Protein AF-A0A1Q7VKQ2-F1 (afdb_monomer)

Foldseek 3Di:
DDDDDPDDDPPPDDPLQDLLNLCVVVVLAPPVLLVVLVVVCVVPPDDSLVSCVVVVSHPLARSQCSLCVSLVAAADECVVPQFDPVQQVLADLVVCLVQLKGFRDADPVGETEIEGAHPPPPVNPVSCCVRHPDHYGYHYYGSVSSVVVSVPDDPDD

Solvent-accessible surface area (backbone atoms only — not comparable to full-atom values): 9244 Å² total; per-residue (Å²): 135,89,79,77,79,84,70,84,76,78,91,70,69,83,74,76,65,50,72,67,56,52,35,37,76,70,66,56,40,51,73,67,58,48,53,51,31,53,52,52,26,71,77,72,49,83,53,65,68,61,36,31,39,74,71,67,53,39,54,54,64,60,49,17,46,50,50,10,59,71,64,74,38,51,61,48,65,63,85,83,38,88,64,35,67,72,36,36,65,56,47,60,64,73,58,24,64,74,64,43,36,40,39,34,35,72,44,98,88,65,29,38,32,31,35,23,42,64,82,79,49,84,65,51,62,61,57,47,58,75,64,35,90,74,53,76,41,70,28,20,20,31,56,64,56,51,55,52,50,61,67,69,51,77,81,84,127

Radius of gyration: 19.0 Å; Cα contacts (8 Å, |Δi|>4): 206; chains: 1; bounding box: 36×74×47 Å

Structure (mmCIF, N/CA/C/O backbone):
data_AF-A0A1Q7VKQ2-F1
#
_entry.id   AF-A0A1Q7VKQ2-F1
#
loop_
_atom_site.group_PDB
_atom_site.id
_atom_site.type_symbol
_atom_site.label_atom_id
_atom_site.label_alt_id
_atom_site.label_comp_id
_atom_site.label_asym_id
_atom_site.label_entity_id
_atom_site.label_seq_id
_atom_site.pdbx_PDB_ins_code
_atom_site.Cartn_x
_atom_site.Cartn_y
_atom_site.Cartn_z
_atom_site.occupancy
_atom_site.B_iso_or_equiv
_atom_site.auth_seq_id
_atom_site.auth_comp_id
_atom_site.auth_asym_id
_atom_site.auth_atom_id
_atom_site.pdbx_PDB_model_num
ATOM 1 N N . MET A 1 1 ? -6.449 51.085 24.204 1.00 40.94 1 MET A N 1
ATOM 2 C CA . MET A 1 1 ? -6.796 49.677 24.483 1.00 40.94 1 MET A CA 1
ATOM 3 C C . MET A 1 1 ? -6.628 48.916 23.177 1.00 40.94 1 MET A C 1
ATOM 5 O O . MET A 1 1 ? -7.238 49.311 22.195 1.00 40.94 1 MET A O 1
ATOM 9 N N . ARG A 1 2 ? -5.697 47.958 23.124 1.00 49.34 2 ARG A N 1
ATOM 10 C CA . ARG A 1 2 ? -5.431 47.126 21.941 1.00 49.34 2 ARG A CA 1
ATOM 11 C C . ARG A 1 2 ? -6.475 46.007 21.867 1.00 49.34 2 ARG A C 1
ATOM 13 O O . ARG A 1 2 ? -6.617 45.283 22.845 1.00 49.34 2 ARG A O 1
ATOM 20 N N 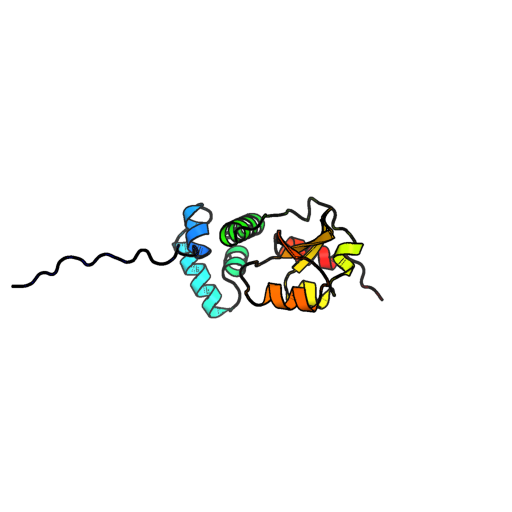. LEU A 1 3 ? -7.104 45.820 20.713 1.00 47.66 3 LEU A N 1
ATOM 21 C CA . LEU A 1 3 ? -7.378 44.488 20.178 1.00 47.66 3 LEU A CA 1
ATOM 22 C C . LEU A 1 3 ? -6.725 44.476 18.800 1.00 47.66 3 LEU A C 1
ATOM 24 O O . LEU A 1 3 ? -7.001 45.349 17.983 1.00 47.66 3 LEU A O 1
ATOM 28 N N . GLY A 1 4 ? -5.740 43.595 18.646 1.00 41.34 4 GLY A N 1
ATOM 29 C CA . GLY A 1 4 ? -4.897 43.525 17.464 1.00 41.34 4 GLY A CA 1
ATOM 30 C C . GLY A 1 4 ? -5.688 43.099 16.239 1.00 41.34 4 GLY A C 1
ATOM 31 O O . GLY A 1 4 ? -6.623 42.304 16.340 1.00 41.34 4 GLY A O 1
ATOM 32 N N . ASP A 1 5 ? -5.273 43.619 15.093 1.00 48.94 5 ASP A N 1
ATOM 33 C CA . ASP A 1 5 ? -5.682 43.101 13.799 1.00 48.94 5 ASP A CA 1
ATOM 34 C C . ASP A 1 5 ? -5.372 41.593 13.767 1.00 48.94 5 ASP A C 1
ATOM 36 O O . ASP A 1 5 ? -4.237 41.212 14.088 1.00 48.94 5 ASP A O 1
ATOM 40 N N . PRO A 1 6 ? -6.330 40.706 13.437 1.00 51.66 6 PRO A N 1
ATOM 41 C CA . PRO A 1 6 ? -5.991 39.314 13.212 1.00 51.66 6 PRO A CA 1
ATOM 42 C C . PRO A 1 6 ? -4.996 39.255 12.049 1.00 51.66 6 PRO A C 1
ATOM 44 O O . PRO A 1 6 ? -5.282 39.657 10.921 1.00 51.66 6 PRO A O 1
ATOM 47 N N . THR A 1 7 ? -3.790 38.800 12.375 1.00 48.66 7 THR A N 1
ATOM 48 C CA . THR A 1 7 ? -2.664 38.631 11.462 1.00 48.66 7 THR A CA 1
ATOM 49 C C . THR A 1 7 ? -3.039 37.731 10.285 1.00 48.66 7 THR A C 1
ATOM 51 O O . THR A 1 7 ? -3.781 36.765 10.482 1.00 48.66 7 THR A O 1
ATOM 54 N N . PRO A 1 8 ? -2.486 37.973 9.081 1.00 46.19 8 PRO A N 1
ATOM 55 C CA . PRO A 1 8 ? -2.638 37.056 7.961 1.00 46.19 8 PRO A CA 1
ATOM 56 C C . PRO A 1 8 ? -2.146 35.672 8.382 1.00 46.19 8 PRO A C 1
ATOM 58 O O . PRO A 1 8 ? -0.988 35.519 8.773 1.00 46.19 8 PRO A O 1
ATOM 61 N N . VAL A 1 9 ? -3.024 34.673 8.323 1.00 51.81 9 VAL A N 1
ATOM 62 C CA . VAL A 1 9 ? -2.624 33.277 8.498 1.00 51.81 9 VAL A CA 1
ATOM 63 C C . VAL A 1 9 ? -1.809 32.907 7.259 1.00 51.81 9 VAL A C 1
ATOM 65 O O . VAL A 1 9 ? -2.355 32.957 6.153 1.00 51.81 9 VAL A O 1
ATOM 68 N N . PRO A 1 10 ? -0.516 32.563 7.377 1.00 40.44 10 PRO A N 1
ATOM 69 C CA . PRO A 1 10 ? 0.200 32.014 6.2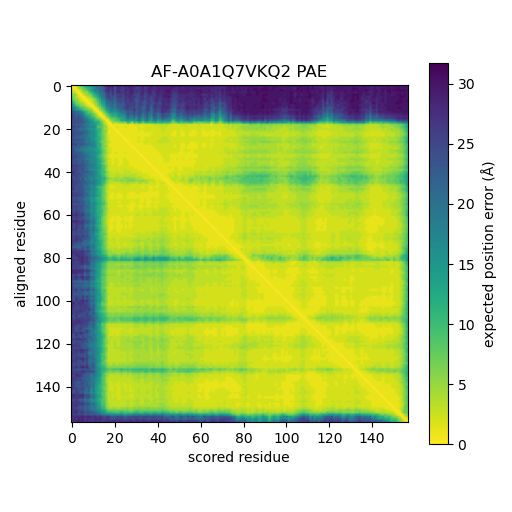43 1.00 40.44 10 PRO A CA 1
ATOM 70 C C . PRO A 1 10 ? -0.445 30.665 5.905 1.00 40.44 10 PRO A C 1
ATOM 72 O O . PRO A 1 10 ? -0.301 29.704 6.657 1.00 40.44 10 PRO A O 1
ATOM 75 N N . LEU A 1 11 ? -1.146 30.574 4.771 1.00 45.09 11 LEU A N 1
ATOM 76 C CA . LEU A 1 11 ? -1.519 29.294 4.156 1.00 45.09 11 LEU A CA 1
ATOM 77 C C . LEU A 1 11 ? -0.258 28.676 3.534 1.00 45.09 11 LEU A C 1
ATOM 79 O O . LEU A 1 11 ? -0.099 28.576 2.319 1.00 45.09 11 LEU A O 1
ATOM 83 N N . GLY A 1 12 ? 0.702 28.361 4.399 1.00 38.28 12 GLY A N 1
ATOM 84 C CA . GLY A 1 12 ? 1.933 27.672 4.072 1.00 38.28 12 GLY A CA 1
ATOM 85 C C . GLY A 1 12 ? 1.706 26.170 4.143 1.00 38.28 12 GLY A C 1
ATOM 86 O O . GLY A 1 12 ? 1.448 25.645 5.218 1.00 38.28 12 GLY A O 1
ATOM 87 N N . GLN A 1 13 ? 1.901 25.523 2.991 1.00 36.12 13 GLN A N 1
ATOM 88 C CA . GLN A 1 13 ? 1.861 24.079 2.734 1.00 36.12 13 GLN A CA 1
ATOM 89 C C . GLN A 1 13 ? 0.440 23.513 2.653 1.00 36.12 13 GLN A C 1
ATOM 91 O O . GLN A 1 13 ? -0.292 23.481 3.635 1.00 36.12 13 GLN A O 1
ATOM 96 N N . LYS A 1 14 ? 0.053 23.035 1.458 1.00 39.91 14 LYS A N 1
ATOM 97 C CA . LYS A 1 14 ? -1.108 22.148 1.301 1.00 39.91 14 LYS A CA 1
ATOM 98 C C . LYS A 1 14 ? -1.035 21.102 2.420 1.00 39.91 14 LYS A C 1
ATOM 100 O O . LYS A 1 14 ? -0.003 20.424 2.480 1.00 39.91 14 LYS A O 1
ATOM 105 N N . PRO A 1 15 ? -2.042 20.969 3.297 1.00 38.97 15 PRO A N 1
ATOM 106 C CA . PRO A 1 15 ? -2.028 19.891 4.264 1.00 38.97 15 PRO A CA 1
ATOM 107 C C . PRO A 1 15 ? -1.929 18.602 3.454 1.00 38.97 15 PRO A C 1
ATOM 109 O O . PRO A 1 15 ? -2.754 18.335 2.581 1.00 38.97 15 PRO A O 1
ATOM 112 N N . ARG A 1 16 ? -0.863 17.830 3.675 1.00 47.84 16 ARG A N 1
ATOM 113 C CA . ARG A 1 16 ? -0.896 16.410 3.346 1.00 47.84 16 ARG A CA 1
ATOM 114 C C . ARG A 1 16 ? -2.078 15.888 4.145 1.00 47.84 16 ARG A C 1
ATOM 116 O O . ARG A 1 16 ? -1.948 15.789 5.362 1.00 47.84 16 ARG A O 1
ATOM 123 N N . PHE A 1 17 ? -3.228 15.688 3.501 1.00 53.75 17 PHE A N 1
ATOM 124 C CA . PHE A 1 17 ? -4.406 15.166 4.182 1.00 53.75 17 PHE A CA 1
ATOM 125 C C . PHE A 1 17 ? -3.958 13.946 4.977 1.00 53.75 17 PHE A C 1
ATOM 127 O O . PHE A 1 17 ? -3.312 13.041 4.431 1.00 53.75 17 PHE A O 1
ATOM 134 N N . GLN A 1 18 ? -4.186 13.973 6.288 1.00 82.06 18 GLN A N 1
ATOM 135 C CA . GLN A 1 18 ? -3.887 12.808 7.103 1.00 82.06 18 GLN A CA 1
ATOM 136 C C . GLN A 1 18 ? -4.852 11.714 6.656 1.00 82.06 18 GLN A C 1
ATOM 138 O O . GLN A 1 18 ? -6.033 11.987 6.453 1.00 82.06 18 GLN A O 1
ATOM 143 N N . LEU A 1 19 ? -4.365 10.482 6.500 1.00 90.19 19 LEU A N 1
ATOM 144 C CA . LEU A 1 19 ? -5.163 9.346 6.021 1.00 90.19 19 LEU A CA 1
ATOM 145 C C . LEU A 1 19 ? -6.554 9.280 6.681 1.00 90.19 19 LEU A C 1
ATOM 147 O O . LEU A 1 19 ? -7.549 9.055 6.004 1.00 90.19 19 LEU A O 1
ATOM 151 N N . GLY A 1 20 ? -6.625 9.520 7.995 1.00 92.31 20 GLY A N 1
ATOM 152 C CA . GLY A 1 20 ? -7.884 9.532 8.742 1.00 92.31 20 GLY A CA 1
ATOM 153 C C . GLY A 1 20 ? -8.867 10.623 8.304 1.00 92.31 20 GLY A C 1
ATOM 154 O O . GLY A 1 20 ? -10.047 10.333 8.152 1.00 92.31 20 GLY A O 1
ATOM 155 N N . GLU A 1 21 ? -8.396 11.847 8.061 1.00 91.81 21 GLU A N 1
ATOM 156 C CA . GLU A 1 21 ? -9.235 12.959 7.588 1.00 91.81 21 GLU A CA 1
ATOM 157 C C . GLU A 1 21 ? -9.780 12.666 6.189 1.00 91.81 21 GLU A C 1
ATOM 159 O O . GLU A 1 21 ? -10.972 12.834 5.950 1.00 91.81 21 GLU A O 1
ATOM 164 N N . LEU A 1 22 ? -8.933 12.140 5.299 1.00 93.62 22 LEU A N 1
ATOM 165 C CA . LEU A 1 22 ? -9.340 11.784 3.940 1.00 93.62 22 LEU A CA 1
ATOM 166 C C . LEU A 1 22 ? -10.376 10.647 3.932 1.00 93.62 22 LEU A C 1
ATOM 168 O O . LEU A 1 22 ? -11.322 10.666 3.150 1.00 93.62 22 LEU A O 1
ATOM 172 N N . LEU A 1 23 ? -10.238 9.663 4.825 1.00 95.62 23 LEU A N 1
ATOM 173 C CA . LEU A 1 23 ? -11.230 8.595 4.980 1.00 95.62 23 LEU A CA 1
ATOM 174 C C . LEU A 1 23 ? -12.574 9.120 5.520 1.00 95.62 23 LEU A C 1
ATOM 176 O O . LEU A 1 23 ? -13.620 8.633 5.090 1.00 95.62 23 LEU A O 1
ATOM 180 N N . ILE A 1 24 ? -12.559 10.112 6.418 1.00 95.88 24 ILE A N 1
ATOM 181 C CA . ILE A 1 24 ? -13.776 10.775 6.919 1.00 95.88 24 ILE A CA 1
ATOM 182 C C . ILE A 1 24 ? -14.434 11.606 5.818 1.00 95.88 24 ILE A C 1
ATOM 184 O O . ILE A 1 24 ? -15.640 11.494 5.611 1.00 95.88 24 ILE A O 1
ATOM 188 N N . GLU A 1 25 ? -13.656 12.402 5.081 1.00 94.12 25 GLU A N 1
ATOM 189 C CA . GLU A 1 25 ? -14.148 13.227 3.969 1.00 94.12 25 GLU A CA 1
ATOM 190 C C . GLU A 1 25 ? -14.854 12.375 2.906 1.00 94.12 25 GLU A C 1
ATOM 192 O O . GLU A 1 25 ? -15.897 12.758 2.375 1.00 94.12 25 GLU A O 1
ATOM 197 N N . LYS A 1 26 ? -14.333 11.171 2.654 1.00 94.38 26 LYS A N 1
ATOM 198 C CA . LYS A 1 26 ? -14.911 10.197 1.718 1.00 94.38 26 LYS A CA 1
ATOM 199 C C . LYS A 1 26 ? -16.089 9.405 2.296 1.00 94.38 26 LYS A C 1
ATOM 201 O O . LYS A 1 26 ? -16.658 8.578 1.588 1.00 94.38 26 LYS A O 1
ATOM 206 N N . GLY A 1 27 ? -16.449 9.625 3.562 1.00 96.19 27 GLY A N 1
ATOM 207 C CA . GLY A 1 27 ? -17.529 8.916 4.250 1.00 96.19 27 GLY A CA 1
ATOM 208 C C . GLY A 1 27 ? -17.246 7.434 4.509 1.00 96.19 27 GLY A C 1
ATOM 209 O O . GLY A 1 27 ? -18.183 6.678 4.755 1.00 96.19 27 GLY A O 1
ATOM 210 N N . LEU A 1 28 ? -15.979 7.011 4.439 1.00 97.25 28 LEU A N 1
ATOM 211 C CA . LEU A 1 28 ? -15.570 5.617 4.641 1.00 97.25 28 LEU A CA 1
ATOM 212 C C . LEU A 1 28 ? -15.500 5.255 6.125 1.00 97.25 28 LEU A C 1
ATOM 214 O O . LEU A 1 28 ? -15.756 4.116 6.495 1.00 97.25 28 LEU A O 1
ATOM 218 N N . ILE A 1 29 ? -15.167 6.229 6.974 1.00 97.31 29 ILE A N 1
ATOM 219 C CA . ILE A 1 29 ? -15.168 6.086 8.432 1.00 97.31 29 ILE A CA 1
ATOM 220 C C . ILE A 1 29 ? -15.778 7.329 9.085 1.00 97.31 29 ILE A C 1
ATOM 222 O O . ILE A 1 29 ? -15.829 8.407 8.498 1.00 97.31 29 ILE A O 1
ATOM 226 N N . THR A 1 30 ? -16.191 7.193 10.338 1.00 97.62 30 THR A N 1
ATOM 227 C CA . THR A 1 30 ? -16.618 8.303 11.200 1.00 97.62 30 THR A CA 1
ATOM 228 C C . THR A 1 30 ? -15.469 8.809 12.077 1.00 97.62 30 THR A C 1
ATOM 230 O O . THR A 1 30 ? -14.503 8.088 12.337 1.00 97.62 30 THR A O 1
ATOM 233 N N . GLU A 1 31 ? -15.599 10.024 12.620 1.00 95.44 31 GLU A N 1
ATOM 234 C CA . GLU A 1 31 ? -14.664 10.555 13.628 1.00 95.44 31 GLU A CA 1
ATOM 235 C C . GLU A 1 31 ? -14.520 9.624 14.843 1.00 95.44 31 GLU A C 1
ATOM 237 O O . GLU A 1 31 ? -13.417 9.427 15.354 1.00 95.44 31 GLU A O 1
ATOM 242 N N . ALA A 1 32 ? -15.622 9.001 15.277 1.00 96.25 32 ALA A N 1
ATOM 243 C CA . ALA A 1 32 ? -15.626 8.057 16.392 1.00 96.25 32 ALA A CA 1
ATOM 244 C C . ALA A 1 32 ? -14.803 6.794 16.079 1.00 96.25 32 ALA A C 1
ATOM 246 O O . ALA A 1 32 ? -13.971 6.385 16.888 1.00 96.25 32 ALA A O 1
ATOM 247 N N . GLN A 1 33 ? -14.975 6.224 14.882 1.00 97.62 33 GLN A N 1
ATOM 248 C CA . GLN A 1 33 ? -14.188 5.078 14.411 1.00 97.62 33 GLN A CA 1
ATOM 249 C C . GLN A 1 33 ? -12.701 5.424 14.267 1.00 97.62 33 GLN A C 1
ATOM 251 O O . GLN A 1 33 ? -11.840 4.621 14.631 1.00 97.62 33 GLN A O 1
ATOM 256 N N . LEU A 1 34 ? -12.377 6.630 13.784 1.00 96.25 34 LEU A N 1
ATOM 257 C CA . LEU A 1 34 ? -10.994 7.102 13.721 1.00 96.25 34 LEU A CA 1
ATOM 258 C C . LEU A 1 34 ? -10.377 7.216 15.123 1.00 96.25 34 LEU A C 1
ATOM 260 O O . LEU A 1 34 ? -9.251 6.763 15.341 1.00 96.25 34 LEU A O 1
ATOM 264 N N . ALA A 1 35 ? -11.105 7.791 16.083 1.00 94.69 35 ALA A N 1
ATOM 265 C CA . ALA A 1 35 ? -10.643 7.915 17.463 1.00 94.69 35 ALA A CA 1
ATOM 266 C C . ALA A 1 35 ? -10.385 6.541 18.104 1.00 94.69 35 ALA A C 1
ATOM 268 O O . ALA A 1 35 ? -9.334 6.339 18.718 1.00 94.69 35 ALA A O 1
ATOM 269 N N . GLU A 1 36 ? -11.295 5.585 17.910 1.00 95.75 36 GLU A N 1
ATOM 270 C CA . GLU A 1 36 ? -11.142 4.206 18.381 1.00 95.75 36 GLU A CA 1
ATOM 271 C C . GLU A 1 36 ? -9.907 3.531 17.768 1.00 95.75 36 GLU A C 1
ATOM 273 O O . GLU A 1 36 ? -9.064 2.993 18.492 1.00 95.75 36 GLU A O 1
ATOM 278 N N . ALA A 1 37 ? -9.726 3.642 16.450 1.00 95.00 37 ALA A N 1
ATOM 279 C CA . ALA A 1 37 ? -8.564 3.084 15.765 1.00 95.00 37 ALA A CA 1
ATOM 280 C C . ALA A 1 37 ? -7.241 3.702 16.242 1.00 95.00 37 ALA A C 1
ATOM 282 O O . ALA A 1 37 ? -6.237 3.001 16.371 1.00 95.00 37 ALA A O 1
ATOM 283 N N . LEU A 1 38 ? -7.216 4.999 16.560 1.00 92.88 38 LEU A N 1
ATOM 284 C CA . LEU A 1 38 ? -6.035 5.658 17.124 1.00 92.88 38 LEU A CA 1
ATOM 285 C C . LEU A 1 38 ? -5.708 5.177 18.544 1.00 92.88 38 LEU A C 1
ATOM 287 O O . LEU A 1 38 ? -4.527 5.115 18.897 1.00 92.88 38 LEU A O 1
ATOM 291 N N . VAL A 1 39 ? -6.716 4.858 19.362 1.00 94.50 39 VAL A N 1
ATOM 292 C CA . VAL A 1 39 ? -6.513 4.260 20.692 1.00 94.50 39 VAL A CA 1
ATOM 293 C C . VAL A 1 39 ? -5.947 2.851 20.553 1.00 94.50 39 VAL A C 1
ATOM 295 O O . VAL A 1 39 ? -4.915 2.542 21.148 1.00 94.50 39 VAL A O 1
ATOM 298 N N . GLU A 1 40 ? -6.564 2.027 19.713 1.00 93.69 40 GLU A N 1
ATOM 299 C CA . GLU A 1 40 ? -6.136 0.654 19.456 1.00 93.69 40 GLU A CA 1
ATOM 300 C C . GLU A 1 40 ? -4.704 0.603 18.884 1.00 93.69 40 GLU A C 1
ATOM 302 O O . GLU A 1 40 ? -3.864 -0.173 19.348 1.00 93.69 40 GLU A O 1
ATOM 307 N N . ARG A 1 41 ? -4.378 1.490 17.933 1.00 90.94 41 ARG A N 1
ATOM 308 C CA . ARG A 1 41 ? -3.022 1.633 17.379 1.00 90.94 41 ARG A CA 1
ATOM 309 C C . ARG A 1 41 ? -2.006 2.017 18.454 1.00 90.94 41 ARG A C 1
ATOM 311 O O . ARG A 1 41 ? -0.896 1.499 18.447 1.00 90.94 41 ARG A O 1
ATOM 318 N N . ARG A 1 42 ? -2.349 2.909 19.392 1.00 90.31 42 ARG A N 1
ATOM 319 C CA . ARG A 1 42 ? -1.441 3.270 20.499 1.00 90.31 4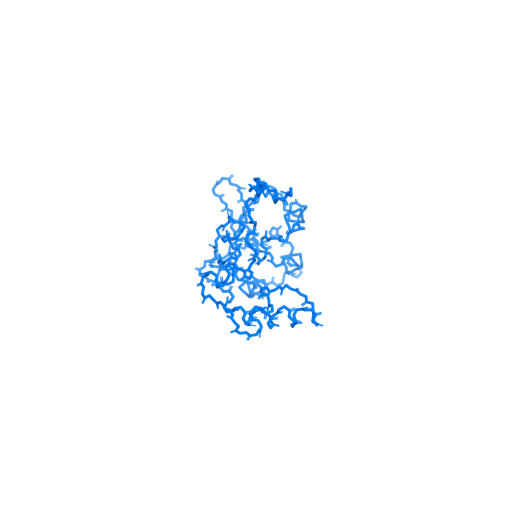2 ARG A CA 1
ATOM 320 C C . ARG A 1 42 ? -1.149 2.089 21.421 1.00 90.31 42 ARG A C 1
ATOM 322 O O . ARG A 1 42 ? -0.048 2.006 21.949 1.00 90.31 42 ARG A O 1
ATOM 329 N N . GLN A 1 43 ? -2.117 1.198 21.612 1.00 91.31 43 GLN A N 1
ATOM 330 C CA . GLN A 1 43 ? -1.963 0.029 22.478 1.00 91.31 43 GLN A CA 1
ATOM 331 C C . GLN A 1 43 ? -1.182 -1.105 21.805 1.00 91.31 43 GLN A C 1
ATOM 333 O O . GLN A 1 43 ? -0.403 -1.783 22.470 1.00 91.31 43 GLN A O 1
ATOM 338 N N . ARG A 1 44 ? -1.384 -1.321 20.498 1.00 90.25 44 ARG A N 1
ATOM 339 C CA . ARG A 1 44 ? -0.827 -2.477 19.767 1.00 90.25 44 ARG A CA 1
ATOM 340 C C . ARG A 1 44 ? 0.333 -2.142 18.828 1.00 90.25 44 ARG A C 1
ATOM 342 O O . ARG A 1 44 ? 1.021 -3.052 18.375 1.00 90.25 44 ARG A O 1
ATOM 349 N N . GLY A 1 45 ? 0.558 -0.865 18.537 1.00 87.69 45 GLY A N 1
ATOM 350 C CA . GLY A 1 45 ? 1.465 -0.415 17.483 1.00 87.69 45 GLY A CA 1
ATOM 351 C C . GLY A 1 45 ? 0.884 -0.607 16.076 1.00 87.69 45 GLY A C 1
ATOM 352 O O . GLY A 1 45 ? -0.309 -0.858 15.904 1.00 87.69 45 GLY A O 1
ATOM 353 N N . GLY A 1 46 ? 1.745 -0.476 15.064 1.00 85.50 46 GLY A N 1
ATOM 354 C CA . GLY A 1 46 ? 1.394 -0.664 13.651 1.00 85.50 46 GLY A CA 1
ATOM 355 C C . GLY A 1 46 ? 0.878 0.594 12.944 1.00 85.50 46 GLY A C 1
ATOM 356 O O . GLY A 1 46 ? 0.939 1.715 13.474 1.00 85.50 46 GLY A O 1
ATOM 357 N N . LEU A 1 47 ? 0.391 0.412 11.716 1.00 89.38 47 LEU A N 1
ATOM 358 C CA . LEU A 1 47 ? -0.138 1.495 10.888 1.00 89.38 47 LEU A CA 1
ATOM 359 C C . LEU A 1 47 ? -1.618 1.766 11.202 1.00 89.38 47 LEU A C 1
ATOM 361 O O . LEU A 1 47 ? -2.375 0.885 11.623 1.00 89.38 47 LEU A O 1
ATOM 365 N N . LEU A 1 48 ? -2.050 3.014 10.995 1.00 91.62 48 LEU A N 1
ATOM 366 C CA . LEU A 1 48 ? -3.450 3.401 11.202 1.00 91.62 48 LEU A CA 1
ATOM 367 C C . LEU A 1 48 ? -4.383 2.637 10.253 1.00 91.62 48 LEU A C 1
ATOM 369 O O . LEU A 1 48 ? -5.379 2.083 10.706 1.00 91.62 48 LEU A O 1
ATOM 373 N N . GLY A 1 49 ? -4.037 2.572 8.964 1.00 92.62 49 GLY A N 1
ATOM 374 C CA . GLY A 1 49 ? -4.830 1.864 7.956 1.00 92.62 49 GLY A CA 1
ATOM 375 C C . GLY A 1 49 ? -5.042 0.388 8.298 1.00 92.62 49 GLY A C 1
ATOM 376 O O . GLY A 1 49 ? -6.172 -0.090 8.296 1.00 92.62 49 GLY A O 1
ATOM 377 N N . GLU A 1 50 ? -3.978 -0.314 8.696 1.00 92.12 50 GLU A N 1
ATOM 378 C CA . GLU A 1 50 ? -4.059 -1.714 9.138 1.00 92.12 50 GLU A CA 1
ATOM 379 C C . GLU A 1 50 ? -4.994 -1.888 10.338 1.00 92.12 50 GLU A C 1
ATOM 381 O O . GLU A 1 50 ? -5.751 -2.856 10.419 1.00 92.12 50 GLU A O 1
ATOM 386 N N . THR A 1 51 ? -4.966 -0.935 11.272 1.00 94.19 51 THR A N 1
ATOM 387 C CA . THR A 1 51 ? -5.851 -0.951 12.438 1.00 94.19 51 THR A CA 1
ATOM 388 C C . THR A 1 51 ? -7.309 -0.749 12.034 1.00 94.19 51 THR A C 1
ATOM 390 O O . THR A 1 51 ? -8.166 -1.490 12.507 1.00 94.19 51 THR A O 1
ATOM 393 N N . LEU A 1 52 ? -7.592 0.188 11.125 1.00 96.00 52 LEU A N 1
ATOM 394 C CA . LEU A 1 52 ? -8.943 0.439 10.613 1.00 96.00 52 LEU A CA 1
ATOM 395 C C . LEU A 1 52 ? -9.526 -0.786 9.894 1.00 96.00 52 LEU A C 1
ATOM 397 O O . LEU A 1 52 ? -10.675 -1.146 10.140 1.00 96.00 52 LEU A O 1
ATOM 401 N N . VAL A 1 53 ? -8.726 -1.464 9.066 1.00 95.75 53 VAL A N 1
ATOM 402 C CA . VAL A 1 53 ? -9.134 -2.711 8.394 1.00 95.75 53 VAL A CA 1
ATOM 403 C C . VAL A 1 53 ? -9.402 -3.813 9.413 1.00 95.75 53 VAL A C 1
ATOM 405 O O . VAL A 1 53 ? -10.427 -4.487 9.356 1.00 95.75 53 VAL A O 1
ATOM 408 N N . ARG A 1 54 ? -8.502 -3.992 10.385 1.00 94.69 54 ARG A N 1
ATOM 409 C CA . ARG A 1 54 ? -8.626 -5.034 11.412 1.00 94.69 54 ARG A CA 1
ATOM 410 C C . ARG A 1 54 ? -9.846 -4.842 12.316 1.00 94.69 54 ARG A C 1
ATOM 412 O O . ARG A 1 54 ? -10.410 -5.834 12.767 1.00 94.69 54 ARG A O 1
ATOM 419 N N . LEU A 1 55 ? -10.232 -3.596 12.589 1.00 95.69 55 LEU A N 1
ATOM 420 C CA . LEU A 1 55 ? -11.459 -3.256 13.318 1.00 95.69 55 LEU A CA 1
ATOM 421 C C . LEU A 1 55 ? -12.724 -3.374 12.446 1.00 95.69 55 LEU A C 1
ATOM 423 O O . LEU A 1 55 ? -13.831 -3.256 12.960 1.00 95.69 55 LEU A O 1
ATOM 427 N N . GLY A 1 56 ? -12.578 -3.630 11.142 1.00 96.88 56 GLY A N 1
ATOM 428 C CA . GLY A 1 56 ? -13.693 -3.744 10.204 1.00 96.88 56 GLY A CA 1
ATOM 429 C C . GLY A 1 56 ? -14.324 -2.401 9.833 1.00 96.88 56 GLY A C 1
ATOM 430 O O . GLY A 1 56 ? -15.468 -2.375 9.391 1.00 96.88 56 GLY A O 1
ATOM 431 N N . PHE A 1 57 ? -13.611 -1.287 10.031 1.00 97.75 57 PHE A N 1
ATOM 432 C CA . PHE A 1 57 ? -14.123 0.055 9.735 1.00 97.75 57 PHE A CA 1
ATOM 433 C C . PHE A 1 57 ? -13.940 0.461 8.276 1.00 97.75 57 PHE A C 1
ATOM 435 O O . PHE A 1 57 ? -14.679 1.311 7.803 1.00 97.75 57 PHE A O 1
ATOM 442 N N . VAL A 1 58 ? -12.977 -0.131 7.568 1.00 97.00 58 VAL A N 1
ATOM 443 C CA . VAL A 1 58 ? -12.721 0.140 6.148 1.00 97.00 58 VAL A CA 1
ATOM 444 C C . VAL A 1 58 ? -12.292 -1.143 5.444 1.00 97.00 58 VAL A C 1
ATOM 446 O O . VAL A 1 58 ? -11.593 -1.971 6.036 1.00 97.00 58 VAL A O 1
ATOM 449 N N . PHE A 1 59 ? -12.678 -1.318 4.182 1.00 96.12 59 PHE A N 1
ATOM 450 C CA . PHE A 1 59 ? -12.181 -2.432 3.376 1.00 96.12 59 PHE A CA 1
ATOM 451 C C . PHE A 1 59 ? -10.758 -2.160 2.866 1.00 96.12 59 PHE A C 1
ATOM 453 O O . PHE A 1 59 ? -10.376 -1.015 2.622 1.00 96.12 59 PHE A O 1
ATOM 460 N N . GLU A 1 60 ? -9.960 -3.213 2.659 1.00 94.69 60 GLU A N 1
ATOM 461 C CA . GLU A 1 60 ? -8.570 -3.056 2.198 1.00 94.69 60 GLU A CA 1
ATOM 462 C C . GLU A 1 60 ? -8.459 -2.318 0.855 1.00 94.69 60 GLU A C 1
ATOM 464 O O . GLU A 1 60 ? -7.570 -1.485 0.692 1.00 94.69 60 GLU A O 1
ATOM 469 N N . ASP A 1 61 ? -9.376 -2.567 -0.081 1.00 94.94 61 ASP A N 1
ATOM 470 C CA . ASP A 1 61 ? -9.399 -1.888 -1.382 1.00 94.94 61 ASP A CA 1
ATOM 471 C C . ASP A 1 61 ? -9.703 -0.390 -1.254 1.00 94.94 61 ASP A C 1
ATOM 473 O O . ASP A 1 61 ? -9.125 0.431 -1.968 1.00 94.94 61 ASP A O 1
ATOM 477 N N . GLU A 1 62 ? -10.599 -0.011 -0.344 1.00 96.56 62 GLU A N 1
ATOM 478 C CA . GLU A 1 62 ? -10.948 1.391 -0.093 1.00 96.56 62 GLU A CA 1
ATOM 479 C C . GLU A 1 62 ? -9.798 2.133 0.586 1.00 96.56 62 GLU A C 1
ATOM 481 O O . GLU A 1 62 ? -9.474 3.267 0.212 1.00 96.56 62 GLU A O 1
ATOM 486 N N . LEU A 1 63 ? -9.133 1.466 1.532 1.00 96.62 63 LEU A N 1
ATOM 487 C CA . LEU A 1 63 ? -7.912 1.961 2.152 1.00 96.62 63 LEU A CA 1
ATOM 488 C C . LEU A 1 63 ? -6.809 2.156 1.106 1.00 96.62 63 LEU A C 1
ATOM 490 O O . LEU A 1 63 ? -6.236 3.239 1.021 1.00 96.62 63 LEU A O 1
ATOM 494 N N . ALA A 1 64 ? -6.543 1.142 0.281 1.00 96.50 64 ALA A N 1
ATOM 495 C CA . ALA A 1 64 ? -5.516 1.182 -0.754 1.00 96.50 64 ALA A CA 1
ATOM 496 C C . ALA A 1 64 ? -5.775 2.301 -1.775 1.00 96.50 64 ALA A C 1
ATOM 498 O O . ALA A 1 64 ? -4.869 3.062 -2.107 1.00 96.50 64 ALA A O 1
ATOM 499 N N . ARG A 1 65 ? -7.021 2.476 -2.232 1.00 96.00 65 ARG A N 1
ATOM 500 C CA . ARG A 1 65 ? -7.398 3.595 -3.118 1.00 96.00 65 ARG A CA 1
ATOM 501 C C . ARG A 1 65 ? -7.186 4.953 -2.459 1.00 96.00 65 ARG A C 1
ATOM 503 O O . ARG A 1 65 ? -6.752 5.888 -3.123 1.00 96.00 65 ARG A O 1
ATOM 510 N N . THR A 1 66 ? -7.487 5.062 -1.170 1.00 95.62 66 THR A N 1
ATOM 511 C CA . THR A 1 66 ? -7.321 6.311 -0.419 1.00 95.62 66 THR A CA 1
ATOM 512 C C . THR A 1 66 ? -5.847 6.641 -0.185 1.00 95.62 66 THR A C 1
ATOM 514 O O . THR A 1 66 ? -5.454 7.790 -0.352 1.00 95.62 66 THR A O 1
ATOM 517 N N . LEU A 1 67 ? -5.006 5.642 0.094 1.00 94.88 67 LEU A N 1
ATOM 518 C CA . LEU A 1 67 ? -3.549 5.799 0.153 1.00 94.88 67 LEU A CA 1
ATOM 519 C C . LEU A 1 67 ? -2.957 6.200 -1.205 1.00 94.88 67 LEU A C 1
ATOM 521 O O . LEU A 1 67 ? -2.073 7.053 -1.265 1.00 94.88 67 LEU A O 1
ATOM 525 N N . ALA A 1 68 ? -3.465 5.626 -2.299 1.00 95.12 68 ALA A N 1
ATOM 526 C CA . ALA A 1 68 ? -3.065 5.985 -3.659 1.00 95.12 68 ALA A CA 1
ATOM 527 C C . ALA A 1 68 ? -3.352 7.465 -3.956 1.00 95.12 68 ALA A C 1
ATOM 529 O O . ALA A 1 68 ? -2.476 8.199 -4.411 1.00 95.12 68 ALA A O 1
ATOM 530 N N . GLU A 1 69 ? -4.562 7.914 -3.622 1.00 93.19 69 GLU A N 1
ATOM 531 C CA . GLU A 1 69 ? -4.992 9.305 -3.749 1.00 93.19 69 GLU A CA 1
ATOM 532 C C . GLU A 1 69 ? -4.146 10.248 -2.884 1.00 93.19 69 GLU A C 1
ATOM 534 O O . GLU A 1 69 ? -3.634 11.248 -3.387 1.00 93.19 69 GLU A O 1
ATOM 539 N N . GLN A 1 70 ? -3.921 9.891 -1.616 1.00 90.50 70 GLN A N 1
ATOM 540 C CA . GLN A 1 70 ? -3.098 10.665 -0.685 1.00 90.50 70 GLN A CA 1
ATOM 541 C C . GLN A 1 70 ? -1.658 10.845 -1.195 1.00 90.50 70 GLN A C 1
ATOM 543 O O . GLN A 1 70 ? -1.076 11.921 -1.047 1.00 90.50 70 GLN A O 1
ATOM 548 N N . ALA A 1 71 ? -1.080 9.801 -1.794 1.00 90.38 71 ALA A N 1
ATOM 549 C CA . ALA A 1 71 ? 0.281 9.813 -2.326 1.00 90.38 71 ALA A CA 1
ATOM 550 C C . ALA A 1 71 ? 0.382 10.322 -3.778 1.00 90.38 71 ALA A C 1
ATOM 552 O O . ALA A 1 71 ? 1.490 10.519 -4.276 1.00 90.38 71 ALA A O 1
ATOM 553 N N . GLY A 1 72 ? -0.743 10.554 -4.462 1.00 92.00 72 GLY A N 1
ATOM 554 C CA . GLY A 1 72 ? -0.765 10.989 -5.860 1.00 92.00 72 GLY A CA 1
ATOM 555 C C . GLY A 1 72 ? -0.274 9.928 -6.851 1.00 92.00 72 GLY A C 1
ATOM 556 O O . GLY A 1 72 ? 0.279 10.277 -7.894 1.00 92.00 72 GLY A O 1
ATOM 557 N N . VAL A 1 73 ? -0.456 8.642 -6.535 1.00 94.25 73 VAL A N 1
ATOM 558 C CA . VAL A 1 73 ? -0.054 7.504 -7.380 1.00 94.25 73 VAL A CA 1
ATOM 559 C C . VAL A 1 73 ? -1.267 6.642 -7.766 1.00 94.25 73 VAL A C 1
ATOM 561 O O . VAL A 1 73 ? -2.288 6.679 -7.081 1.00 94.25 73 VAL A O 1
ATOM 564 N N . PRO A 1 74 ? -1.212 5.852 -8.855 1.00 95.69 74 PRO A N 1
ATOM 565 C CA . PRO A 1 74 ? -2.344 5.022 -9.267 1.00 95.69 74 PRO A CA 1
ATOM 566 C C . PRO A 1 74 ? -2.611 3.847 -8.317 1.00 95.69 74 PRO A C 1
ATOM 568 O O . PRO A 1 74 ? -1.682 3.244 -7.783 1.00 95.69 74 PRO A O 1
ATOM 571 N N . PHE A 1 75 ? -3.880 3.458 -8.189 1.00 96.31 75 PHE A N 1
ATOM 572 C CA . PHE A 1 75 ? -4.278 2.173 -7.606 1.00 96.31 75 PHE A CA 1
ATOM 573 C C . PHE A 1 75 ? -4.299 1.074 -8.679 1.00 96.31 75 PHE A C 1
ATOM 575 O O . PHE A 1 75 ? -4.730 1.314 -9.809 1.00 96.31 75 PHE A O 1
ATOM 582 N N . VAL A 1 76 ? -3.899 -0.144 -8.316 1.00 94.06 76 VAL A N 1
ATOM 583 C CA . VAL A 1 76 ? -3.963 -1.336 -9.167 1.00 94.06 76 VAL A CA 1
ATOM 584 C C . VAL A 1 76 ? -4.578 -2.513 -8.407 1.00 94.06 76 VAL A C 1
ATOM 586 O O . VAL A 1 76 ? -4.164 -2.845 -7.300 1.00 94.06 76 VAL A O 1
ATOM 589 N N . ASN A 1 77 ? -5.552 -3.184 -9.028 1.00 93.06 77 ASN A N 1
ATOM 590 C CA . ASN A 1 77 ? -6.075 -4.454 -8.529 1.00 93.06 77 ASN A CA 1
ATOM 591 C C . ASN A 1 77 ? -5.255 -5.607 -9.126 1.00 93.06 77 ASN A C 1
ATOM 593 O O . ASN A 1 77 ? -5.491 -6.030 -10.256 1.00 93.06 77 ASN A O 1
ATOM 597 N N . ILE A 1 78 ? -4.279 -6.102 -8.371 1.00 93.12 78 ILE A N 1
ATOM 598 C CA . ILE A 1 78 ? -3.390 -7.181 -8.826 1.00 93.12 78 ILE A CA 1
ATOM 599 C C . ILE A 1 78 ? -4.045 -8.568 -8.809 1.00 93.12 78 ILE A C 1
ATOM 601 O O . ILE A 1 78 ? -3.515 -9.479 -9.427 1.00 93.12 78 ILE A O 1
ATOM 605 N N . ASP A 1 79 ? -5.198 -8.746 -8.160 1.00 89.62 79 ASP A N 1
ATOM 606 C CA . ASP A 1 79 ? -5.938 -10.013 -8.232 1.00 89.62 79 ASP A CA 1
ATOM 607 C C . ASP A 1 79 ? -6.677 -10.141 -9.575 1.00 89.62 79 ASP A C 1
ATOM 609 O O . ASP A 1 79 ? -6.847 -11.236 -10.109 1.00 89.62 79 ASP A O 1
ATOM 613 N N . ALA A 1 80 ? -7.078 -9.006 -10.158 1.00 85.81 80 ALA A N 1
ATOM 614 C CA . ALA A 1 80 ? -7.706 -8.935 -11.477 1.00 85.81 80 ALA A CA 1
ATOM 615 C C . ALA A 1 80 ? -6.698 -8.947 -12.643 1.00 85.81 80 ALA A C 1
ATOM 617 O O . ALA A 1 80 ? -7.082 -9.182 -13.792 1.00 85.81 80 ALA A O 1
ATOM 618 N N . HIS A 1 81 ? -5.417 -8.684 -12.376 1.00 78.88 81 HIS A N 1
ATOM 619 C CA . HIS A 1 81 ? -4.369 -8.588 -13.391 1.00 78.88 81 HIS A CA 1
ATOM 620 C C . HIS A 1 81 ? -3.264 -9.607 -13.124 1.00 78.88 81 HIS A C 1
ATOM 622 O O . HIS A 1 81 ? -2.651 -9.605 -12.066 1.00 78.88 81 HIS A O 1
ATOM 628 N N . SER A 1 82 ? -2.946 -10.453 -14.105 1.00 80.94 82 SER A N 1
ATOM 629 C CA . SER A 1 82 ? -1.848 -11.411 -13.958 1.00 80.94 82 SER A CA 1
ATOM 630 C C . SER A 1 82 ? -0.519 -10.693 -13.704 1.00 80.94 82 SER A C 1
ATOM 632 O O . SER A 1 82 ? -0.086 -9.888 -14.532 1.00 80.94 82 SER A O 1
ATOM 634 N N . VAL A 1 83 ? 0.140 -11.026 -12.596 1.00 92.94 83 VAL A N 1
ATOM 635 C CA . VAL A 1 83 ? 1.501 -10.571 -12.297 1.00 92.94 83 VAL A CA 1
ATOM 636 C C . VAL A 1 83 ? 2.504 -11.309 -13.182 1.00 92.94 83 VAL A C 1
ATOM 638 O O . VAL A 1 83 ? 2.482 -12.539 -13.281 1.00 92.94 83 VAL A O 1
ATOM 641 N N . ASP A 1 84 ? 3.399 -10.555 -13.817 1.00 93.31 84 ASP A N 1
ATOM 642 C CA . ASP A 1 84 ? 4.504 -11.113 -14.587 1.00 93.31 84 ASP A CA 1
ATOM 643 C C . ASP A 1 84 ? 5.526 -11.762 -13.641 1.00 93.31 84 ASP A C 1
ATOM 645 O O . ASP A 1 84 ? 6.084 -11.119 -12.750 1.00 93.31 84 ASP A O 1
ATOM 649 N N . ARG A 1 85 ? 5.797 -13.054 -13.857 1.00 91.69 85 ARG A N 1
ATOM 650 C CA . ARG A 1 85 ? 6.758 -13.832 -13.065 1.00 91.69 85 ARG A CA 1
ATOM 651 C C . ARG A 1 85 ? 8.181 -13.293 -13.179 1.00 91.69 85 ARG A C 1
ATOM 653 O O . ARG A 1 85 ? 8.923 -13.357 -12.202 1.00 91.69 85 ARG A O 1
ATOM 660 N N . TYR A 1 86 ? 8.562 -12.776 -14.346 1.00 93.00 86 TYR A N 1
ATOM 661 C CA . TYR A 1 86 ? 9.887 -12.197 -14.548 1.00 93.00 86 TYR A CA 1
ATOM 662 C C . TYR A 1 86 ? 10.035 -10.892 -13.773 1.00 93.00 86 TYR A C 1
ATOM 664 O O . TYR A 1 86 ? 11.062 -10.694 -13.130 1.00 93.00 86 TYR A O 1
ATOM 672 N N . ALA A 1 87 ? 8.995 -10.051 -13.772 1.00 95.31 87 ALA A N 1
ATOM 673 C CA . ALA A 1 87 ? 8.955 -8.853 -12.943 1.00 95.31 87 ALA A CA 1
ATOM 674 C C . ALA A 1 87 ? 9.016 -9.226 -11.456 1.00 95.31 87 ALA A C 1
ATOM 676 O O . ALA A 1 87 ? 9.912 -8.769 -10.759 1.00 95.31 87 ALA A O 1
ATOM 677 N N . ALA A 1 88 ? 8.137 -10.108 -10.971 1.00 95.12 88 ALA A N 1
ATOM 678 C CA . A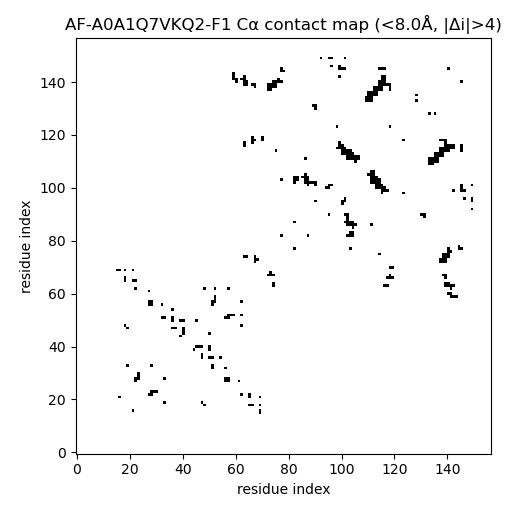LA A 1 88 ? 8.131 -10.526 -9.566 1.00 95.12 88 ALA A CA 1
ATOM 679 C C . ALA A 1 88 ? 9.498 -11.069 -9.103 1.00 95.12 88 ALA A C 1
ATOM 681 O O . ALA A 1 88 ? 9.923 -10.804 -7.980 1.00 95.12 88 ALA A O 1
ATOM 682 N N . GLY A 1 89 ? 10.217 -11.772 -9.986 1.00 93.81 89 GLY A N 1
ATOM 683 C CA . GLY A 1 89 ? 11.559 -12.297 -9.732 1.00 93.81 89 GLY A CA 1
ATOM 684 C C . GLY A 1 89 ? 12.668 -11.247 -9.585 1.00 93.81 89 GLY A C 1
ATOM 685 O O . GLY A 1 89 ? 13.756 -11.599 -9.133 1.00 93.81 89 GLY A O 1
ATOM 686 N N . THR A 1 90 ? 12.432 -9.971 -9.918 1.00 95.50 90 THR A N 1
ATOM 687 C CA . THR A 1 90 ? 13.439 -8.906 -9.744 1.00 95.50 90 THR A CA 1
ATOM 688 C C . THR A 1 90 ? 13.599 -8.468 -8.292 1.00 95.50 90 THR A C 1
ATOM 690 O O . THR A 1 90 ? 14.575 -7.795 -7.968 1.00 95.50 90 THR A O 1
ATOM 693 N N . LEU A 1 91 ? 12.656 -8.816 -7.412 1.00 95.94 91 LEU A N 1
ATOM 694 C CA . LEU A 1 91 ? 12.723 -8.510 -5.989 1.00 95.94 91 LEU A CA 1
ATOM 695 C C . LEU A 1 91 ? 12.747 -9.807 -5.184 1.00 95.94 91 LEU A C 1
ATOM 697 O O . LEU A 1 91 ? 11.907 -10.688 -5.355 1.00 95.94 91 LEU A O 1
ATOM 701 N N . ARG A 1 92 ? 13.698 -9.919 -4.252 1.00 95.19 92 ARG A N 1
ATOM 702 C CA . ARG A 1 92 ? 13.729 -11.052 -3.318 1.00 95.19 92 ARG A CA 1
ATOM 703 C C . ARG A 1 92 ? 12.432 -11.084 -2.515 1.00 95.19 92 ARG A C 1
ATOM 705 O O . ARG A 1 92 ? 12.097 -10.094 -1.869 1.00 95.19 92 ARG A O 1
ATOM 712 N N . ARG A 1 93 ? 11.765 -12.241 -2.484 1.00 94.75 93 ARG A N 1
ATOM 713 C CA . ARG A 1 93 ? 10.490 -12.432 -1.777 1.00 94.75 93 ARG A CA 1
ATOM 714 C C . ARG A 1 93 ? 10.522 -11.938 -0.331 1.00 94.75 93 ARG A C 1
ATOM 716 O O . ARG A 1 93 ? 9.618 -11.224 0.068 1.00 94.75 93 ARG A O 1
ATOM 723 N N . SER A 1 94 ? 11.569 -12.256 0.433 1.00 94.81 94 SER A N 1
ATOM 724 C CA . SER A 1 94 ? 11.691 -11.813 1.831 1.00 94.81 94 SER A CA 1
ATOM 725 C C . SER A 1 94 ? 11.700 -10.288 1.978 1.00 94.81 94 SER A C 1
ATOM 727 O O . SER A 1 94 ? 11.120 -9.751 2.919 1.00 94.81 94 SER A O 1
ATOM 729 N N . LEU A 1 95 ? 12.325 -9.582 1.031 1.00 95.81 95 LEU A N 1
ATOM 730 C CA . LEU A 1 95 ? 12.313 -8.124 0.994 1.00 95.81 95 LEU A CA 1
ATOM 731 C C . LEU A 1 95 ? 10.949 -7.594 0.538 1.00 95.81 95 LEU A C 1
ATOM 733 O O . LEU A 1 95 ? 10.436 -6.669 1.156 1.00 95.81 95 LEU A O 1
ATOM 737 N N . GLY A 1 96 ? 10.344 -8.202 -0.487 1.00 96.50 96 GLY A N 1
ATOM 738 C CA . GLY A 1 96 ? 9.000 -7.853 -0.953 1.00 96.50 96 GLY A CA 1
ATOM 739 C C . GLY A 1 96 ? 7.929 -8.025 0.126 1.00 96.50 96 GLY A C 1
ATOM 740 O O . GLY A 1 96 ? 7.124 -7.128 0.342 1.00 96.50 96 GLY A O 1
ATOM 741 N N . GLU A 1 97 ? 7.956 -9.127 0.875 1.00 95.31 97 GLU A N 1
ATOM 742 C CA . GLU A 1 97 ? 7.064 -9.357 2.017 1.00 95.31 97 GLU A CA 1
ATOM 743 C C . GLU A 1 97 ? 7.329 -8.351 3.148 1.00 95.31 97 GLU A C 1
ATOM 745 O O . GLU A 1 97 ? 6.379 -7.792 3.691 1.00 95.31 97 GLU A O 1
ATOM 750 N N . SER A 1 98 ? 8.599 -8.063 3.468 1.00 94.38 98 SER A N 1
ATOM 751 C CA . SER A 1 98 ? 8.965 -7.082 4.504 1.00 94.38 98 SER A CA 1
ATOM 752 C C . SER A 1 98 ? 8.549 -5.652 4.164 1.00 94.38 98 SER A C 1
ATOM 754 O O . SER A 1 98 ? 8.267 -4.891 5.084 1.00 94.38 98 SER A O 1
ATOM 756 N N . LEU A 1 99 ? 8.585 -5.271 2.888 1.00 95.75 99 LEU A N 1
ATOM 757 C CA . LEU A 1 99 ? 8.199 -3.940 2.413 1.00 95.75 99 LEU A CA 1
ATOM 758 C C . LEU A 1 99 ? 6.721 -3.862 2.015 1.00 95.75 99 LEU A C 1
ATOM 760 O O . LEU A 1 99 ? 6.268 -2.805 1.591 1.00 95.75 99 LEU A O 1
ATOM 764 N N . ALA A 1 100 ? 5.995 -4.985 2.071 1.00 96.25 100 ALA A N 1
ATOM 765 C CA . ALA A 1 100 ? 4.684 -5.131 1.448 1.00 96.25 100 ALA A CA 1
ATOM 766 C C . ALA A 1 100 ? 4.668 -4.579 0.005 1.00 96.25 100 ALA A C 1
ATOM 768 O O . ALA A 1 100 ? 3.792 -3.803 -0.378 1.00 96.25 100 ALA A O 1
ATOM 769 N N . ALA A 1 101 ? 5.667 -4.985 -0.784 1.00 97.62 101 ALA A N 1
ATOM 770 C CA . ALA A 1 101 ? 5.916 -4.551 -2.151 1.00 97.62 101 ALA A CA 1
ATOM 771 C C . ALA A 1 101 ? 6.046 -5.751 -3.099 1.00 97.62 101 ALA A C 1
ATOM 773 O O . ALA A 1 101 ? 6.643 -6.774 -2.755 1.00 97.62 101 ALA A O 1
ATOM 774 N N . LEU A 1 102 ? 5.516 -5.623 -4.312 1.00 97.88 102 LEU A N 1
ATOM 775 C CA 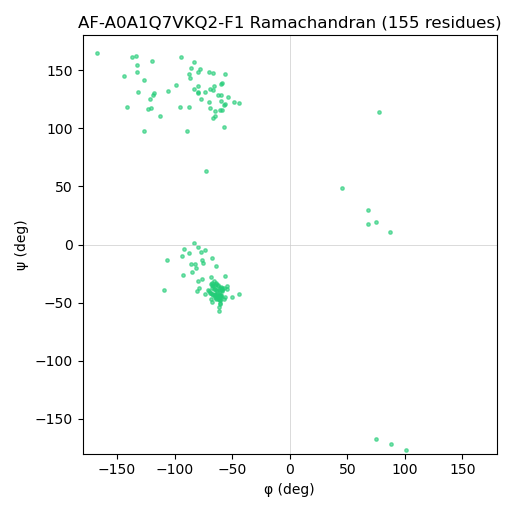. LEU A 1 102 ? 5.549 -6.652 -5.344 1.00 97.88 102 LEU A CA 1
ATOM 776 C C . LEU A 1 102 ? 5.772 -6.013 -6.720 1.00 97.88 102 LEU A C 1
ATOM 778 O O . LEU A 1 102 ? 4.927 -5.245 -7.178 1.00 97.88 102 LEU A O 1
ATOM 782 N N . PRO A 1 103 ? 6.868 -6.337 -7.420 1.00 97.12 103 PRO A N 1
ATOM 783 C CA . PRO A 1 103 ? 6.986 -6.015 -8.834 1.00 97.12 103 PRO A CA 1
ATOM 784 C C . PRO A 1 103 ? 5.906 -6.733 -9.649 1.00 97.12 103 PRO A C 1
ATOM 786 O O . PRO A 1 103 ? 5.739 -7.946 -9.523 1.00 97.12 103 PRO A O 1
ATOM 789 N N . VAL A 1 104 ? 5.173 -5.992 -10.482 1.00 96.19 104 VAL A N 1
ATOM 790 C CA . VAL A 1 104 ? 3.999 -6.534 -11.187 1.00 96.19 104 VAL A CA 1
ATOM 791 C C . VAL A 1 104 ? 4.209 -6.725 -12.684 1.00 96.19 104 VAL A C 1
ATOM 793 O O . VAL A 1 104 ? 3.720 -7.704 -13.242 1.00 96.19 104 VAL A O 1
ATOM 796 N N . ARG A 1 105 ? 4.906 -5.792 -13.342 1.00 95.88 105 ARG A N 1
ATOM 797 C CA . ARG A 1 105 ? 5.171 -5.803 -14.790 1.00 95.88 105 ARG A CA 1
ATOM 798 C C . ARG A 1 105 ? 6.231 -4.772 -15.161 1.00 95.88 105 ARG A C 1
ATOM 800 O O . ARG A 1 105 ? 6.458 -3.822 -14.414 1.00 95.88 105 ARG A O 1
ATOM 807 N N . PHE A 1 106 ? 6.781 -4.899 -16.361 1.00 95.31 106 PHE A N 1
ATOM 808 C CA . PHE A 1 106 ? 7.548 -3.832 -17.000 1.00 95.31 106 PHE A CA 1
ATOM 809 C C . PHE A 1 106 ? 6.627 -2.888 -17.788 1.00 95.31 106 PHE A C 1
ATOM 811 O O . PHE A 1 106 ? 5.59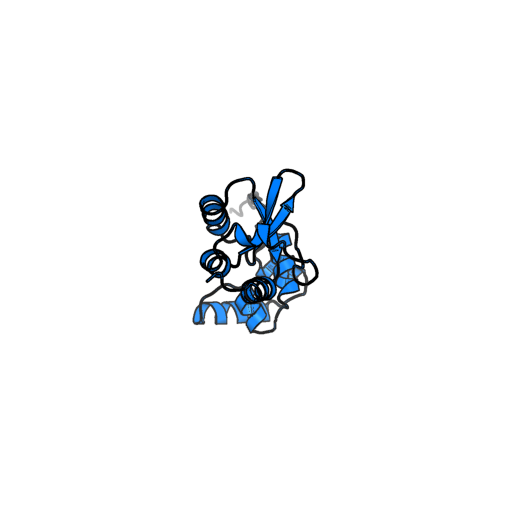9 -3.305 -18.333 1.00 95.31 106 PHE A O 1
ATOM 818 N N . THR A 1 107 ? 6.973 -1.604 -17.834 1.00 93.94 107 THR A N 1
ATOM 819 C CA . THR A 1 107 ? 6.368 -0.638 -18.753 1.00 93.94 107 THR A CA 1
ATOM 820 C C . THR A 1 107 ? 7.054 -0.725 -20.122 1.00 93.94 107 THR A C 1
ATOM 822 O O . THR A 1 107 ? 8.206 -1.163 -20.198 1.00 93.94 107 THR A O 1
ATOM 825 N N . PRO A 1 108 ? 6.390 -0.303 -21.214 1.00 91.19 108 PRO A N 1
ATOM 826 C CA . PRO A 1 108 ? 7.010 -0.254 -22.542 1.00 91.19 108 PRO A CA 1
ATOM 827 C C . PRO A 1 108 ? 8.296 0.588 -22.594 1.00 91.19 108 PRO A C 1
ATOM 829 O O . PRO A 1 108 ? 9.180 0.319 -23.400 1.00 91.19 108 PRO A O 1
ATOM 832 N N . GLU A 1 109 ? 8.417 1.581 -21.713 1.00 91.62 109 GLU A N 1
ATOM 833 C CA . GLU A 1 109 ? 9.562 2.490 -21.596 1.00 91.62 109 GLU A CA 1
ATOM 834 C C . GLU A 1 109 ? 10.715 1.904 -20.758 1.00 91.62 109 GLU A C 1
ATOM 836 O O . GLU A 1 109 ? 11.724 2.573 -20.541 1.00 91.62 109 GLU A O 1
ATOM 841 N N . GLY A 1 110 ? 10.578 0.664 -20.272 1.00 89.56 110 GLY A N 1
ATOM 842 C CA . GLY A 1 110 ? 11.602 -0.031 -19.489 1.00 89.56 110 GLY A CA 1
ATOM 843 C C . GLY A 1 110 ? 11.563 0.242 -17.982 1.00 89.56 110 GLY A C 1
ATOM 844 O O . GLY A 1 110 ? 12.496 -0.136 -17.277 1.00 89.56 110 GLY A O 1
ATOM 845 N N . GLY A 1 111 ? 10.506 0.880 -17.469 1.00 94.88 111 GLY A N 1
ATOM 846 C CA . GLY A 1 111 ? 10.292 1.030 -16.029 1.00 94.88 111 GLY A CA 1
ATOM 847 C C . GLY A 1 111 ? 9.718 -0.240 -15.403 1.00 94.88 111 GLY A C 1
ATOM 848 O O . GLY A 1 111 ? 8.956 -0.965 -16.038 1.00 94.88 111 GLY A O 1
ATOM 849 N N . LEU A 1 112 ? 10.042 -0.514 -14.143 1.00 97.19 112 LEU A N 1
ATOM 850 C CA . LEU A 1 112 ? 9.426 -1.593 -13.379 1.00 97.19 112 LEU A CA 1
ATOM 851 C C . LEU A 1 112 ? 8.266 -1.042 -12.552 1.00 97.19 112 LEU A C 1
ATOM 853 O O . LEU A 1 112 ? 8.462 -0.209 -11.666 1.00 97.19 112 LEU A O 1
ATOM 857 N N . VAL A 1 113 ? 7.056 -1.529 -12.814 1.00 97.12 113 VAL A N 1
ATOM 858 C CA . VAL A 1 113 ? 5.898 -1.212 -11.980 1.00 97.12 113 VAL A CA 1
ATOM 859 C C . VAL A 1 113 ? 5.969 -2.048 -10.710 1.00 97.12 113 VAL A C 1
ATOM 861 O O . VAL A 1 113 ? 6.035 -3.278 -10.779 1.00 97.12 113 VAL A O 1
ATOM 864 N N . VAL A 1 114 ? 5.916 -1.389 -9.556 1.00 98.06 114 VAL A N 1
ATOM 865 C CA . VAL A 1 114 ? 5.926 -2.029 -8.238 1.00 98.06 114 VAL A CA 1
ATOM 866 C C . VAL A 1 114 ? 4.648 -1.648 -7.500 1.00 98.06 114 VAL A C 1
ATOM 868 O O . VAL A 1 114 ? 4.400 -0.471 -7.241 1.00 98.06 114 VAL A O 1
ATOM 871 N N . ALA A 1 115 ? 3.830 -2.652 -7.187 1.00 98.00 115 ALA A N 1
ATOM 872 C CA . ALA A 1 115 ? 2.662 -2.509 -6.331 1.00 98.00 115 ALA A CA 1
ATOM 873 C C . ALA A 1 115 ? 3.100 -2.498 -4.862 1.00 98.00 115 ALA A C 1
ATOM 875 O O . ALA A 1 115 ? 3.863 -3.371 -4.452 1.00 98.00 115 ALA A O 1
ATOM 876 N N . VAL A 1 116 ? 2.627 -1.533 -4.077 1.00 97.81 116 VAL A N 1
ATOM 877 C CA . VAL A 1 116 ? 3.000 -1.357 -2.663 1.00 97.81 116 VAL A CA 1
ATOM 878 C C . VAL A 1 116 ? 1.761 -1.146 -1.797 1.00 97.81 116 VAL A C 1
ATOM 880 O O . VAL A 1 116 ? 0.763 -0.610 -2.274 1.00 97.81 116 VAL A O 1
ATOM 883 N N . ALA A 1 117 ? 1.803 -1.588 -0.540 1.00 95.62 117 ALA A N 1
ATOM 884 C CA . ALA A 1 117 ? 0.674 -1.434 0.381 1.00 95.62 117 ALA A CA 1
ATOM 885 C C . ALA A 1 117 ? 0.596 -0.029 0.997 1.00 95.62 117 ALA A C 1
ATOM 887 O O . ALA A 1 117 ? -0.494 0.523 1.125 1.00 95.62 117 ALA A O 1
ATOM 888 N N . ASP A 1 118 ? 1.745 0.547 1.360 1.00 91.69 118 ASP A N 1
ATOM 889 C CA . ASP A 1 118 ? 1.844 1.888 1.938 1.00 91.69 118 ASP A CA 1
ATOM 890 C C . ASP A 1 118 ? 2.843 2.743 1.138 1.00 91.69 118 ASP A C 1
ATOM 892 O O . ASP A 1 118 ? 4.050 2.645 1.354 1.00 91.69 118 ASP A O 1
ATOM 896 N N . PRO A 1 119 ? 2.377 3.589 0.202 1.00 91.44 119 PRO A N 1
ATOM 897 C CA . PRO A 1 119 ? 3.249 4.472 -0.574 1.00 91.44 119 PRO A CA 1
ATOM 898 C C . PRO A 1 119 ? 3.781 5.664 0.242 1.00 91.44 119 PRO A C 1
ATOM 900 O O . PRO A 1 119 ? 4.544 6.467 -0.293 1.00 91.44 119 PRO A O 1
ATOM 903 N N . THR A 1 120 ? 3.337 5.833 1.493 1.00 87.50 120 THR A N 1
ATOM 904 C CA . THR A 1 120 ? 3.704 6.967 2.354 1.00 87.50 120 THR A CA 1
ATOM 905 C C . THR A 1 120 ? 4.896 6.666 3.263 1.00 87.50 120 THR A C 1
ATOM 907 O O . THR A 1 120 ? 5.448 7.593 3.855 1.00 87.50 120 THR A O 1
ATOM 910 N N . ASP A 1 121 ? 5.335 5.403 3.329 1.00 89.50 121 ASP A N 1
ATOM 911 C CA . ASP A 1 121 ? 6.567 5.003 4.008 1.00 89.50 121 ASP A CA 1
ATOM 912 C C . ASP A 1 121 ? 7.792 5.577 3.276 1.00 89.50 121 ASP A C 1
ATOM 914 O O . ASP A 1 121 ? 8.175 5.137 2.190 1.00 89.50 121 ASP A O 1
ATOM 918 N N . GLU A 1 122 ? 8.444 6.561 3.895 1.00 89.88 122 GLU A N 1
ATOM 919 C CA . GLU A 1 122 ? 9.616 7.244 3.336 1.00 89.88 122 GLU A CA 1
ATOM 920 C C . GLU A 1 122 ? 10.829 6.311 3.152 1.00 89.88 122 GLU A C 1
ATOM 922 O O . GLU A 1 122 ? 11.736 6.617 2.376 1.00 89.88 122 GLU A O 1
ATOM 927 N N . THR A 1 123 ? 10.850 5.153 3.822 1.00 92.44 123 THR A N 1
ATOM 928 C CA . THR A 1 123 ? 11.924 4.155 3.706 1.00 92.44 123 THR A CA 1
ATOM 929 C C . THR A 1 123 ? 11.729 3.187 2.538 1.00 92.44 123 THR A C 1
ATOM 931 O O . THR A 1 123 ? 12.688 2.541 2.106 1.00 92.44 123 THR A O 1
ATOM 934 N N . LEU A 1 124 ? 10.513 3.106 1.989 1.00 95.12 124 LEU A N 1
ATOM 935 C CA . LEU A 1 124 ? 10.134 2.162 0.941 1.00 95.12 124 LEU A CA 1
ATOM 936 C C . LEU A 1 124 ? 10.952 2.365 -0.338 1.00 95.12 124 LEU A C 1
ATOM 938 O O . LEU A 1 124 ? 11.608 1.438 -0.817 1.00 95.12 124 LEU A O 1
ATOM 942 N N . LEU A 1 125 ? 10.913 3.576 -0.900 1.00 94.75 125 LEU A N 1
ATOM 943 C CA . LEU A 1 125 ? 11.523 3.857 -2.200 1.00 94.75 125 LEU A CA 1
ATOM 944 C C . LEU A 1 125 ? 13.054 3.684 -2.185 1.00 94.75 125 LEU A C 1
ATOM 946 O O . LEU A 1 125 ? 13.545 2.990 -3.077 1.00 94.75 125 LEU A O 1
ATOM 950 N N . PRO A 1 126 ? 13.810 4.199 -1.191 1.00 96.19 126 PRO A N 1
ATOM 951 C CA . PRO A 1 126 ? 15.249 3.946 -1.100 1.00 96.19 126 PRO A CA 1
ATOM 952 C C . PRO A 1 126 ? 15.593 2.451 -1.070 1.00 96.19 126 PRO A C 1
ATOM 954 O O . PRO A 1 126 ? 16.447 1.995 -1.825 1.00 96.19 126 PRO A O 1
ATOM 957 N N . ARG A 1 127 ? 14.872 1.652 -0.271 1.00 97.00 127 ARG A N 1
ATOM 958 C CA . ARG A 1 127 ? 15.121 0.204 -0.170 1.00 97.00 127 ARG A CA 1
ATOM 959 C C . ARG A 1 127 ? 14.775 -0.553 -1.451 1.00 97.00 127 ARG A C 1
ATOM 961 O O . ARG A 1 127 ? 15.438 -1.538 -1.775 1.00 97.00 127 ARG A O 1
ATOM 968 N N . LEU A 1 128 ? 13.756 -0.108 -2.189 1.00 96.69 128 LEU A N 1
ATOM 969 C CA . LEU A 1 128 ? 13.456 -0.654 -3.513 1.00 96.69 128 LEU A CA 1
ATOM 970 C C . LEU A 1 128 ? 14.553 -0.298 -4.523 1.00 96.69 128 LEU A C 1
ATOM 972 O O . LEU A 1 128 ? 14.970 -1.173 -5.273 1.00 96.69 128 LEU A O 1
ATOM 976 N N . GLN A 1 129 ? 15.056 0.938 -4.513 1.00 95.88 129 GLN A N 1
ATOM 977 C CA . GLN A 1 129 ? 16.133 1.392 -5.404 1.00 95.88 129 GLN A CA 1
ATOM 978 C C . GLN A 1 129 ? 17.471 0.687 -5.141 1.00 95.88 129 GLN A C 1
ATOM 980 O O . GLN A 1 129 ? 18.237 0.460 -6.072 1.00 95.88 129 GLN A O 1
ATOM 985 N N . GLU A 1 130 ? 17.752 0.304 -3.895 1.00 96.62 130 GLU A N 1
ATOM 986 C CA . GLU A 1 130 ? 18.924 -0.516 -3.562 1.00 96.62 130 GLU A CA 1
ATOM 987 C C . GLU A 1 130 ? 18.817 -1.949 -4.106 1.00 96.62 130 GLU A C 1
ATOM 989 O O . GLU A 1 130 ? 19.824 -2.568 -4.450 1.00 96.62 130 GLU A O 1
ATOM 994 N N . ALA A 1 131 ? 17.603 -2.500 -4.157 1.00 95.38 131 ALA A N 1
ATOM 995 C CA . ALA A 1 131 ? 17.367 -3.891 -4.536 1.00 95.38 131 ALA A CA 1
ATOM 996 C C . ALA A 1 131 ? 17.073 -4.086 -6.029 1.00 95.38 131 ALA A C 1
ATOM 998 O O . ALA A 1 131 ? 17.302 -5.173 -6.559 1.00 95.38 131 ALA A O 1
ATOM 999 N N . ILE A 1 132 ? 16.538 -3.062 -6.691 1.00 94.25 132 ILE A N 1
ATOM 1000 C CA . ILE A 1 132 ? 16.037 -3.115 -8.062 1.00 94.25 132 ILE A CA 1
ATOM 1001 C C . ILE A 1 132 ? 16.841 -2.140 -8.913 1.00 94.25 132 ILE A C 1
ATOM 1003 O O . ILE A 1 132 ? 16.948 -0.956 -8.610 1.00 94.25 132 ILE A O 1
ATOM 1007 N N . SER A 1 133 ? 17.364 -2.635 -10.031 1.00 89.81 133 SER A N 1
ATOM 1008 C CA . SER A 1 133 ? 18.014 -1.789 -11.029 1.00 89.81 133 SER A CA 1
ATOM 1009 C C . SER A 1 133 ? 16.988 -1.155 -11.968 1.00 89.81 133 SER A C 1
ATOM 1011 O O . SER A 1 133 ? 16.137 -1.852 -12.517 1.00 89.81 133 SER A O 1
ATOM 1013 N N . GLY A 1 134 ? 17.126 0.148 -12.213 1.00 91.31 134 GLY A N 1
ATOM 1014 C CA . GLY A 1 134 ? 16.348 0.879 -13.214 1.00 91.31 134 GLY A CA 1
ATOM 1015 C C . GLY A 1 134 ? 15.187 1.709 -12.649 1.00 91.31 134 GLY A C 1
ATOM 1016 O O . GLY A 1 134 ? 15.032 1.830 -11.433 1.00 91.31 134 GLY A O 1
ATOM 1017 N N . PRO A 1 135 ? 14.393 2.344 -13.530 1.00 95.50 135 PRO A N 1
ATOM 1018 C CA . PRO A 1 135 ? 13.293 3.214 -13.123 1.00 95.50 135 PRO A CA 1
ATOM 1019 C C . PRO A 1 135 ? 12.173 2.428 -12.431 1.00 95.50 135 PRO A C 1
ATOM 1021 O O . PRO A 1 135 ? 11.720 1.409 -12.949 1.00 95.50 135 PRO A O 1
ATOM 1024 N N . ILE A 1 136 ? 11.687 2.929 -11.294 1.00 96.88 136 ILE A N 1
ATOM 1025 C CA . ILE A 1 136 ? 10.569 2.341 -10.542 1.00 96.88 136 ILE A CA 1
ATOM 1026 C C . ILE A 1 136 ? 9.322 3.204 -10.736 1.00 96.88 136 ILE A C 1
ATOM 1028 O O . ILE A 1 136 ? 9.367 4.420 -10.558 1.00 96.88 136 ILE A O 1
ATOM 1032 N N . VAL A 1 137 ? 8.198 2.563 -11.055 1.00 96.25 137 VAL A N 1
ATOM 1033 C CA . VAL A 1 137 ? 6.871 3.183 -11.123 1.00 96.25 137 VAL A CA 1
ATOM 1034 C C . VAL A 1 137 ? 6.016 2.610 -9.999 1.00 96.25 137 VAL A C 1
ATOM 1036 O O . VAL A 1 137 ? 5.646 1.438 -10.033 1.00 96.25 137 VAL A O 1
ATOM 1039 N N . LEU A 1 138 ? 5.704 3.425 -8.992 1.00 96.75 138 LEU A N 1
ATOM 1040 C CA . LEU A 1 138 ? 4.887 2.987 -7.862 1.00 96.75 138 LEU A CA 1
ATOM 1041 C C . LEU A 1 138 ? 3.397 2.997 -8.213 1.00 96.75 138 LEU A C 1
ATOM 1043 O O . LEU A 1 138 ? 2.882 3.950 -8.799 1.00 96.75 138 LEU A O 1
ATOM 1047 N N . MET A 1 139 ? 2.710 1.936 -7.806 1.00 97.62 139 MET A N 1
ATOM 1048 C CA . MET A 1 139 ? 1.253 1.853 -7.744 1.00 97.62 139 MET A CA 1
ATOM 1049 C C . MET A 1 139 ? 0.851 1.269 -6.391 1.00 97.62 139 MET A C 1
ATOM 1051 O O . MET A 1 139 ? 1.621 0.527 -5.786 1.00 97.62 139 MET A O 1
ATOM 1055 N N . VAL A 1 140 ? -0.352 1.568 -5.915 1.00 97.75 140 VAL A N 1
ATOM 1056 C CA . VAL A 1 140 ? -0.857 1.023 -4.648 1.00 97.75 140 VAL A CA 1
ATOM 1057 C C . VAL A 1 140 ? -1.769 -0.161 -4.908 1.00 97.75 140 VAL A C 1
ATOM 1059 O O . VAL A 1 140 ? -2.618 -0.105 -5.796 1.00 97.75 140 VAL A O 1
ATOM 1062 N N . ALA A 1 141 ? -1.620 -1.215 -4.114 1.00 97.44 141 ALA A N 1
ATOM 1063 C CA . ALA A 1 141 ? -2.526 -2.358 -4.096 1.00 97.44 141 ALA A CA 1
ATOM 1064 C C . ALA A 1 141 ? -2.882 -2.728 -2.652 1.00 97.44 141 ALA A C 1
ATOM 1066 O O . ALA A 1 141 ? -2.186 -2.343 -1.712 1.00 97.44 141 ALA A O 1
ATOM 1067 N N . ALA A 1 142 ? -3.958 -3.494 -2.471 1.00 96.69 142 ALA A N 1
ATOM 1068 C CA . ALA A 1 142 ? -4.323 -4.009 -1.158 1.00 96.69 142 ALA A CA 1
ATOM 1069 C C . ALA A 1 142 ? -3.201 -4.888 -0.572 1.00 96.69 142 ALA A C 1
ATOM 1071 O O . ALA A 1 142 ? -2.593 -5.719 -1.260 1.00 96.69 142 ALA A O 1
ATOM 1072 N N . ALA A 1 143 ? -2.933 -4.715 0.725 1.00 95.12 143 ALA A N 1
ATOM 1073 C CA . ALA A 1 143 ? -1.866 -5.426 1.425 1.00 95.12 143 ALA A CA 1
ATOM 1074 C C . ALA A 1 143 ? -2.078 -6.949 1.401 1.00 95.12 143 ALA A C 1
ATOM 1076 O O . ALA A 1 143 ? -1.118 -7.718 1.277 1.00 95.12 143 ALA A O 1
ATOM 1077 N N . SER A 1 144 ? -3.331 -7.404 1.507 1.00 95.19 144 SER A N 1
ATOM 1078 C CA . SER A 1 144 ? -3.678 -8.819 1.373 1.00 95.19 144 SER A CA 1
ATOM 1079 C C . SER A 1 144 ? -3.401 -9.361 -0.015 1.00 95.19 144 SER A C 1
ATOM 1081 O O . SER A 1 144 ? -2.807 -10.433 -0.096 1.00 95.19 144 SER A O 1
ATOM 1083 N N . SER A 1 145 ? -3.734 -8.638 -1.083 1.00 95.75 145 SER A N 1
ATOM 1084 C CA . SER A 1 145 ? -3.442 -9.063 -2.454 1.00 95.75 145 SER A CA 1
ATOM 1085 C C . SER A 1 145 ? -1.939 -9.246 -2.661 1.00 95.75 145 SER A C 1
ATOM 1087 O O . SER A 1 145 ? -1.506 -10.280 -3.172 1.00 95.75 145 SER A O 1
ATOM 1089 N N . ILE A 1 146 ? -1.114 -8.302 -2.183 1.00 96.56 146 ILE A N 1
ATOM 1090 C CA . ILE A 1 146 ? 0.356 -8.400 -2.278 1.00 96.56 146 ILE A CA 1
ATOM 1091 C C . ILE A 1 146 ? 0.853 -9.641 -1.532 1.00 96.56 146 ILE A C 1
ATOM 1093 O O . ILE A 1 146 ? 1.579 -10.471 -2.085 1.00 96.56 146 ILE A O 1
ATOM 1097 N N . ARG A 1 147 ? 0.419 -9.809 -0.280 1.00 95.06 147 ARG A N 1
ATOM 1098 C CA . ARG A 1 147 ? 0.793 -10.946 0.571 1.00 95.06 147 ARG A CA 1
ATOM 1099 C C . ARG A 1 147 ? 0.345 -12.286 -0.019 1.00 95.06 147 ARG A C 1
ATOM 1101 O O . ARG A 1 147 ? 1.102 -13.255 0.011 1.00 95.06 147 ARG A O 1
ATOM 1108 N N . ASN A 1 148 ? -0.877 -12.363 -0.535 1.00 94.50 148 ASN A N 1
ATOM 1109 C CA . ASN A 1 148 ? -1.440 -13.573 -1.129 1.00 94.50 148 ASN A CA 1
ATOM 1110 C C . ASN A 1 148 ? -0.715 -13.938 -2.426 1.00 94.50 148 ASN A C 1
ATOM 1112 O O . ASN A 1 148 ? -0.438 -15.113 -2.660 1.00 94.50 148 ASN A O 1
ATOM 1116 N N . THR A 1 149 ? -0.334 -12.938 -3.219 1.00 94.62 149 THR A N 1
ATOM 1117 C CA . THR A 1 149 ? 0.419 -13.152 -4.455 1.00 94.62 149 THR A CA 1
ATOM 1118 C C . THR A 1 149 ? 1.836 -13.650 -4.170 1.00 94.62 149 THR A C 1
ATOM 1120 O O . THR A 1 149 ? 2.278 -14.620 -4.776 1.00 94.62 149 THR A O 1
ATOM 1123 N N . TRP A 1 150 ? 2.533 -13.100 -3.169 1.00 94.50 150 TRP A N 1
ATOM 1124 C CA . TRP A 1 150 ? 3.821 -13.667 -2.744 1.00 94.50 150 TRP A CA 1
ATOM 1125 C C . TRP A 1 150 ? 3.710 -15.129 -2.301 1.00 94.50 150 TRP A C 1
ATOM 1127 O O . TRP A 1 150 ? 4.594 -15.934 -2.598 1.00 94.50 150 TRP A O 1
ATOM 1137 N N . ARG A 1 151 ? 2.612 -15.495 -1.628 1.00 91.88 151 ARG A N 1
ATOM 1138 C CA . ARG A 1 151 ? 2.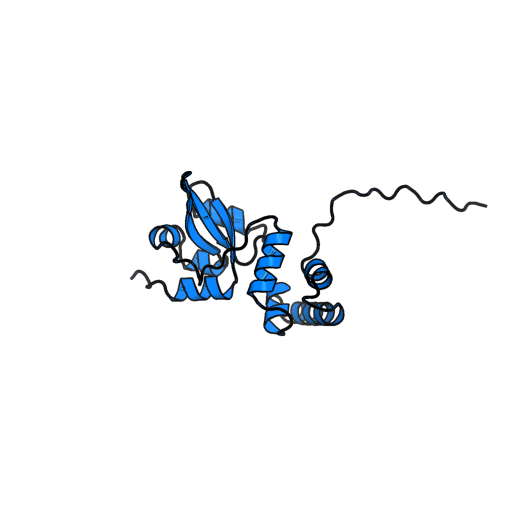343 -16.876 -1.200 1.00 91.88 151 ARG A CA 1
ATOM 1139 C C . ARG A 1 151 ? 2.060 -17.834 -2.355 1.00 91.88 151 ARG A C 1
ATOM 1141 O O . ARG A 1 151 ? 2.328 -19.021 -2.189 1.00 91.88 151 ARG A O 1
ATOM 1148 N N . SER A 1 152 ? 1.529 -17.351 -3.478 1.00 89.19 152 SER A N 1
ATOM 1149 C CA . SER A 1 152 ?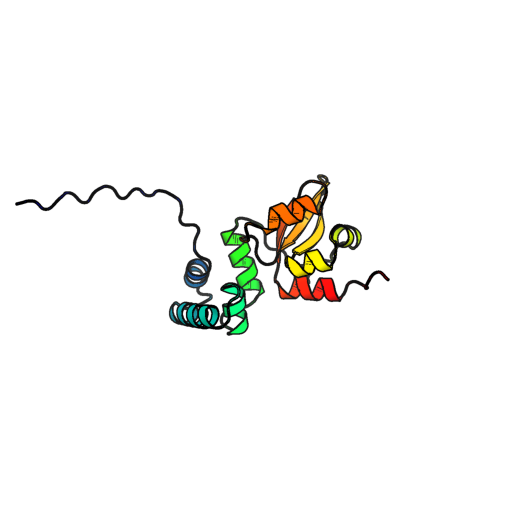 1.219 -18.189 -4.641 1.00 89.19 152 SER A CA 1
ATOM 1150 C C . SER A 1 152 ? 2.439 -18.469 -5.521 1.00 89.19 152 SER A C 1
ATOM 1152 O O . SER A 1 152 ? 2.443 -19.464 -6.250 1.00 89.19 152 SER A O 1
ATOM 1154 N N . PHE A 1 153 ? 3.497 -17.651 -5.435 1.00 84.00 153 PHE A N 1
ATOM 1155 C CA . PHE A 1 153 ? 4.744 -17.942 -6.134 1.00 84.00 153 PHE A CA 1
ATOM 1156 C C . PHE A 1 153 ? 5.455 -19.160 -5.526 1.00 84.00 153 PHE A C 1
ATOM 1158 O O . PHE A 1 153 ? 5.606 -19.244 -4.299 1.00 84.00 153 PHE A O 1
ATOM 1165 N N . PRO A 1 154 ? 5.925 -20.100 -6.369 1.00 75.25 154 PRO A N 1
ATOM 1166 C CA . PRO A 1 154 ? 6.682 -21.249 -5.899 1.00 75.25 154 PRO A CA 1
ATOM 1167 C C . PRO A 1 154 ? 7.932 -20.772 -5.156 1.00 75.25 154 PRO A C 1
ATOM 1169 O O . PRO A 1 154 ? 8.591 -19.821 -5.579 1.00 75.25 154 PRO A O 1
ATOM 1172 N N . GLN A 1 155 ? 8.256 -21.424 -4.036 1.00 60.94 155 GLN A N 1
ATOM 1173 C CA . GLN A 1 155 ? 9.540 -21.195 -3.383 1.00 60.94 155 GLN A CA 1
ATOM 1174 C C . GLN A 1 155 ? 10.624 -21.688 -4.340 1.00 60.94 155 GLN A C 1
ATOM 1176 O O . GLN A 1 155 ? 10.661 -22.876 -4.660 1.00 60.94 155 GLN A O 1
ATOM 1181 N N . SER A 1 156 ? 11.461 -20.781 -4.844 1.00 56.25 156 SER A N 1
ATOM 1182 C CA . SER A 1 156 ? 12.689 -21.183 -5.523 1.00 56.25 156 SER A CA 1
ATOM 1183 C C . SER A 1 156 ? 13.511 -21.998 -4.524 1.00 56.25 156 SER A C 1
ATOM 1185 O O . SER A 1 156 ? 13.851 -21.478 -3.459 1.00 56.25 156 SER A O 1
ATOM 1187 N N . ALA A 1 157 ? 13.712 -23.279 -4.841 1.00 37.16 157 ALA A N 1
ATOM 1188 C CA . ALA A 1 157 ? 14.541 -24.209 -4.080 1.00 37.16 157 ALA A CA 1
ATOM 1189 C C . ALA A 1 157 ? 16.014 -23.779 -4.072 1.00 37.16 157 ALA A C 1
ATOM 1191 O O . ALA A 1 157 ? 16.445 -23.149 -5.068 1.00 37.16 157 ALA A O 1
#

Nearest PDB structures (foldseek):
  5htl-assembly1_B  TM=8.351E-01  e=2.233E-11  Vibrio cholerae
  6ejf-assembly1_M  TM=8.466E-01  e=9.709E-10  Thermus thermophilus HB8
  6ejf-assembly1_I  TM=6.937E-01  e=7.730E-09  Thermus thermophilus HB8
  7lko-assembly2_A  TM=7.633E-01  e=6.301E-07  Xanthomonas citri pv. citri str. 306
  7lkm-assembly2_B  TM=7.612E-01  e=3.663E-06  Xanthomonas citri pv. citri str. 306

pLDDT: mean 87.76, std 16.49, range [36.12, 98.06]

Mean predicted aligned error: 7.37 Å

Sequence (157 aa):
MRLGDPTPVPLGQKPRFQLGELLIEKGLITEAQLAEALVERRQRGGLLGETLVRLGFVFEDELARTLAEQAGVPFVNIDAHSVDRYAAGTLRRSLGESLAALPVRFTPEGGLVVAVADPTDETLLPRLQEAISGPIVLMVAAASSIRNTWRSFPQSA

Second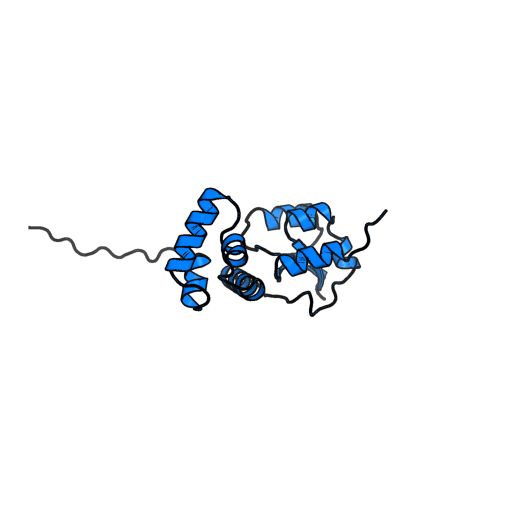ary structure (DSSP, 8-state):
------PPP---S-----HHHHHHHTTSS-HHHHHHHHHHHHHH-S-HHHHHHHTTSS-HHHHHHHHHHHHT--B--TTTSPPPHHHHTTS-HHHHHHTTEEEEEE-TTSPEEEEES-TT-TTHHHHHHHHS-S-EEEEE--HHHHHHHHHHS----